Protein AF-A0A9Q3J6S7-F1 (afdb_monomer)

Structure (mmCIF, N/CA/C/O backbone):
data_AF-A0A9Q3J6S7-F1
#
_entry.id   AF-A0A9Q3J6S7-F1
#
loop_
_atom_site.group_PDB
_atom_site.id
_atom_site.type_symbol
_atom_site.label_atom_id
_atom_site.label_alt_id
_atom_site.label_comp_id
_atom_site.label_asym_id
_atom_site.label_entity_id
_atom_site.label_seq_id
_atom_site.pdbx_PDB_ins_code
_atom_site.Cartn_x
_atom_site.Cartn_y
_atom_site.Cartn_z
_atom_site.occupancy
_atom_site.B_iso_or_equiv
_atom_site.auth_seq_id
_atom_site.auth_comp_id
_atom_site.auth_asym_id
_atom_site.auth_atom_id
_atom_site.pdbx_PDB_model_num
ATOM 1 N N . MET A 1 1 ? -17.626 10.313 1.571 1.00 55.41 1 MET A N 1
ATOM 2 C CA . MET A 1 1 ? -16.993 9.184 2.316 1.00 55.41 1 MET A CA 1
ATOM 3 C C . MET A 1 1 ? -18.092 8.198 2.677 1.00 55.41 1 MET A C 1
ATOM 5 O O . MET A 1 1 ? -19.156 8.656 3.048 1.00 55.41 1 MET A O 1
ATOM 9 N N . LEU A 1 2 ? -17.850 6.878 2.694 1.00 60.56 2 LEU A N 1
ATOM 10 C CA . LEU A 1 2 ? -18.899 5.851 2.901 1.00 60.56 2 LEU A CA 1
ATOM 11 C C . LEU A 1 2 ? -19.859 6.073 4.095 1.00 60.56 2 LEU A C 1
ATOM 13 O O . LEU A 1 2 ? -20.983 5.592 4.057 1.00 60.56 2 LEU A O 1
ATOM 17 N N . GLN A 1 3 ? -19.445 6.758 5.163 1.00 66.56 3 GLN A N 1
ATOM 18 C CA . GLN A 1 3 ? -20.351 7.120 6.260 1.00 66.56 3 GLN A CA 1
ATOM 19 C C . GLN A 1 3 ? -21.296 8.273 5.889 1.00 66.56 3 GLN A C 1
ATOM 21 O O . GLN A 1 3 ? -22.491 8.179 6.147 1.00 66.56 3 GLN A O 1
ATOM 26 N N . GLU A 1 4 ? -20.764 9.331 5.277 1.00 69.31 4 GLU A N 1
ATOM 27 C CA . GLU A 1 4 ? -21.505 10.517 4.821 1.00 69.31 4 GLU A CA 1
ATOM 28 C C . GLU A 1 4 ? -22.417 10.180 3.637 1.00 69.31 4 GLU A C 1
ATOM 30 O O . GLU A 1 4 ? -23.559 10.621 3.588 1.00 69.31 4 GLU A O 1
ATOM 35 N N . ASP A 1 5 ? -21.936 9.331 2.724 1.00 76.56 5 ASP A N 1
ATOM 36 C CA . ASP A 1 5 ? -22.636 8.977 1.486 1.00 76.56 5 ASP A CA 1
ATOM 37 C C . ASP A 1 5 ? -23.861 8.074 1.752 1.00 76.56 5 ASP A C 1
ATOM 39 O O . ASP A 1 5 ? -24.784 8.020 0.944 1.00 76.56 5 ASP A O 1
ATOM 43 N N . PHE A 1 6 ? -23.881 7.367 2.891 1.00 74.06 6 PHE A N 1
ATOM 44 C CA . PHE A 1 6 ? -24.920 6.388 3.245 1.00 74.06 6 PHE A CA 1
ATOM 45 C C . PHE A 1 6 ? -25.582 6.635 4.610 1.00 74.06 6 PHE A C 1
ATOM 47 O O . PHE A 1 6 ? -26.385 5.811 5.047 1.00 74.06 6 PHE A O 1
ATOM 54 N N . ASN A 1 7 ? -25.243 7.737 5.289 1.00 78.00 7 ASN A N 1
ATOM 55 C CA . ASN A 1 7 ? -25.732 8.099 6.625 1.00 78.00 7 ASN A CA 1
ATOM 56 C C . ASN A 1 7 ? -25.735 6.916 7.617 1.00 78.00 7 ASN A C 1
ATOM 58 O O . ASN A 1 7 ? -26.728 6.643 8.294 1.00 78.00 7 ASN A O 1
ATOM 62 N N . ILE A 1 8 ? -24.643 6.144 7.642 1.00 82.19 8 ILE A N 1
ATOM 63 C CA . ILE A 1 8 ? -24.577 4.902 8.424 1.00 82.19 8 ILE A CA 1
ATOM 64 C C . ILE A 1 8 ? -24.362 5.249 9.905 1.00 82.19 8 ILE A C 1
ATOM 66 O O . ILE A 1 8 ? -23.347 5.876 10.219 1.00 82.19 8 ILE A O 1
ATOM 70 N N . PRO A 1 9 ? -25.240 4.793 10.824 1.00 85.38 9 PRO A N 1
ATOM 71 C CA . PRO A 1 9 ? -25.055 4.993 12.257 1.00 85.38 9 PRO A CA 1
ATOM 72 C C . PRO A 1 9 ? -23.765 4.359 12.777 1.00 85.38 9 PRO A C 1
ATOM 74 O O . PRO A 1 9 ? -23.381 3.251 12.375 1.00 85.38 9 PRO A O 1
ATOM 77 N N . ASP A 1 10 ? -23.140 5.018 13.748 1.00 84.75 10 ASP A N 1
ATOM 78 C CA . ASP A 1 10 ? -21.893 4.561 14.357 1.00 84.75 10 ASP A CA 1
ATOM 79 C C . ASP A 1 10 ? -22.008 3.167 14.976 1.00 84.75 10 ASP A C 1
ATOM 81 O O . ASP A 1 10 ? -21.056 2.387 14.902 1.00 84.75 10 ASP A O 1
ATOM 85 N N . GLU A 1 11 ? -23.171 2.780 15.518 1.00 83.88 11 GLU A N 1
ATOM 86 C CA . GLU A 1 11 ? -23.329 1.430 16.067 1.00 83.88 11 GLU A CA 1
ATOM 87 C C . GLU A 1 11 ? -23.185 0.345 14.996 1.00 83.88 11 GLU A C 1
ATOM 89 O O . GLU A 1 11 ? -22.642 -0.727 15.280 1.00 83.88 11 GLU A O 1
ATOM 94 N N . ILE A 1 12 ? -23.618 0.622 13.762 1.00 85.38 12 ILE A N 1
ATOM 95 C CA . ILE A 1 12 ? -23.485 -0.311 12.640 1.00 85.38 12 ILE A CA 1
ATOM 96 C C . ILE A 1 12 ? -22.020 -0.405 12.213 1.00 85.38 12 ILE A C 1
ATOM 98 O O . ILE A 1 12 ? -21.505 -1.510 12.016 1.00 85.38 12 ILE A O 1
ATOM 102 N N . ILE A 1 13 ? -21.329 0.732 12.102 1.00 83.69 13 ILE A N 1
ATOM 103 C CA . ILE A 1 13 ? -19.910 0.778 11.721 1.00 83.69 13 ILE A CA 1
ATOM 104 C C . ILE A 1 13 ? -19.068 0.030 12.758 1.00 83.69 13 ILE A C 1
ATOM 106 O O . ILE A 1 13 ? -18.312 -0.886 12.423 1.00 83.69 13 ILE A O 1
ATOM 110 N N . VAL A 1 14 ? -19.253 0.356 14.036 1.00 85.06 14 VAL A N 1
ATOM 111 C CA . VAL A 1 14 ? -18.513 -0.254 15.142 1.00 85.06 14 VAL A CA 1
ATOM 112 C C . VAL A 1 14 ? -18.895 -1.725 15.330 1.00 85.06 14 VAL A C 1
ATOM 114 O O . VAL A 1 14 ? -18.041 -2.534 15.700 1.00 85.06 14 VAL A O 1
ATOM 117 N N . GLY A 1 15 ? -20.141 -2.106 15.034 1.00 84.25 15 GLY A N 1
ATOM 118 C CA . GLY A 1 15 ? -20.575 -3.501 14.971 1.00 84.25 15 GLY A CA 1
ATOM 119 C C . GLY A 1 15 ? -19.849 -4.290 13.878 1.00 84.25 15 GLY A C 1
ATOM 120 O O . GLY A 1 15 ? -19.401 -5.409 14.123 1.00 84.25 15 GLY A O 1
ATOM 121 N N . LYS A 1 16 ? -19.631 -3.693 12.698 1.00 87.88 16 LYS A N 1
ATOM 122 C CA . LYS A 1 16 ? -18.860 -4.320 11.609 1.00 87.88 16 LYS A CA 1
ATOM 123 C C . LYS A 1 16 ? -17.377 -4.495 11.938 1.00 87.88 16 LYS A C 1
ATOM 125 O O . LYS A 1 16 ? -16.767 -5.440 11.446 1.00 87.88 16 LYS A O 1
ATOM 130 N N . LEU A 1 17 ? -16.784 -3.676 12.810 1.00 86.19 17 LEU A N 1
ATOM 131 C CA . LEU A 1 17 ? -15.388 -3.879 13.234 1.00 86.19 17 LEU A CA 1
ATOM 132 C C . LEU A 1 17 ? -15.151 -5.276 13.827 1.00 86.19 17 LEU A C 1
ATOM 134 O O . LEU A 1 17 ? -14.085 -5.858 13.630 1.00 86.19 17 LEU A O 1
ATOM 138 N N . HIS A 1 18 ? -16.156 -5.854 14.490 1.00 84.62 18 HIS A N 1
ATOM 139 C CA . HIS A 1 18 ? -16.080 -7.214 15.017 1.00 84.62 18 HIS A CA 1
ATOM 140 C C . HIS A 1 18 ? -15.854 -8.278 13.923 1.00 84.62 18 HIS A C 1
ATOM 142 O O . HIS A 1 18 ? -15.138 -9.259 14.163 1.00 84.62 18 HIS A O 1
ATOM 148 N N . SER A 1 19 ? -16.481 -8.122 12.752 1.00 87.00 19 SER A N 1
ATOM 149 C CA . SER A 1 19 ? -16.331 -9.057 11.630 1.00 87.00 19 SER A CA 1
ATOM 150 C C . SER A 1 19 ? -15.104 -8.746 10.774 1.00 87.00 19 SER A C 1
ATOM 152 O O . SER A 1 19 ? -14.486 -9.671 10.254 1.00 87.00 19 SER A O 1
ATOM 154 N N . LEU A 1 20 ? -14.717 -7.472 10.675 1.00 90.00 20 LEU A N 1
ATOM 155 C CA . LEU A 1 20 ? -13.550 -7.029 9.909 1.00 90.00 20 LEU A CA 1
ATOM 156 C C . LEU A 1 20 ? -12.225 -7.370 10.596 1.00 90.00 20 LEU A C 1
ATOM 158 O O . LEU A 1 20 ? -11.261 -7.766 9.9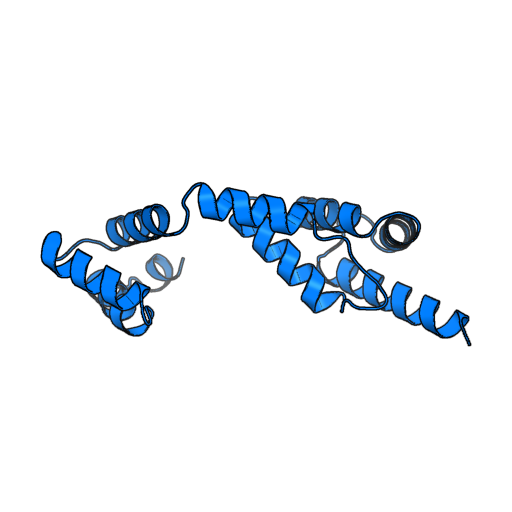38 1.00 90.00 20 LEU A O 1
ATOM 162 N N . PHE A 1 21 ? -12.147 -7.232 11.920 1.00 90.62 21 PHE A N 1
ATOM 163 C CA . PHE A 1 21 ? -10.929 -7.569 12.637 1.00 90.62 21 PHE A CA 1
ATOM 164 C C . PHE A 1 21 ? -10.776 -9.074 12.809 1.00 90.62 21 PHE A C 1
ATOM 166 O O . PHE A 1 21 ? -11.677 -9.784 13.254 1.00 90.62 21 PHE A O 1
ATOM 173 N N . THR A 1 22 ? -9.568 -9.559 12.535 1.00 90.25 22 THR A N 1
ATOM 174 C CA . THR A 1 22 ? -9.212 -10.970 12.673 1.00 90.25 22 THR A CA 1
ATOM 175 C C . THR A 1 22 ? -8.058 -11.149 13.660 1.00 90.25 22 THR A C 1
ATOM 177 O O . THR A 1 22 ? -7.293 -10.222 13.945 1.00 90.25 22 THR A O 1
ATOM 180 N N . ARG A 1 23 ? -7.946 -12.356 14.231 1.00 92.56 23 ARG A N 1
ATOM 181 C CA . ARG A 1 23 ? -6.834 -12.779 15.103 1.00 92.56 23 ARG A CA 1
ATOM 182 C C . ARG A 1 23 ? -6.527 -11.754 16.212 1.00 92.56 23 ARG A C 1
ATOM 184 O O . ARG A 1 23 ? -7.370 -11.486 17.067 1.00 92.56 23 ARG A O 1
ATOM 191 N N . THR A 1 24 ? -5.319 -11.192 16.212 1.00 91.12 24 THR A N 1
ATOM 192 C CA . THR A 1 24 ? -4.822 -10.256 17.226 1.00 91.12 24 THR A CA 1
ATOM 193 C C . THR A 1 24 ? -5.607 -8.946 17.238 1.00 91.12 24 THR A C 1
ATOM 195 O O . THR A 1 24 ? -5.871 -8.416 18.315 1.00 91.12 24 THR A O 1
ATOM 198 N N . ALA A 1 25 ? -6.049 -8.461 16.072 1.00 91.19 25 ALA A N 1
ATOM 199 C CA . ALA A 1 25 ? -6.871 -7.257 15.991 1.00 91.19 25 ALA A CA 1
ATOM 200 C C . ALA A 1 25 ? -8.248 -7.473 16.626 1.00 91.19 25 ALA A C 1
ATOM 202 O O . ALA A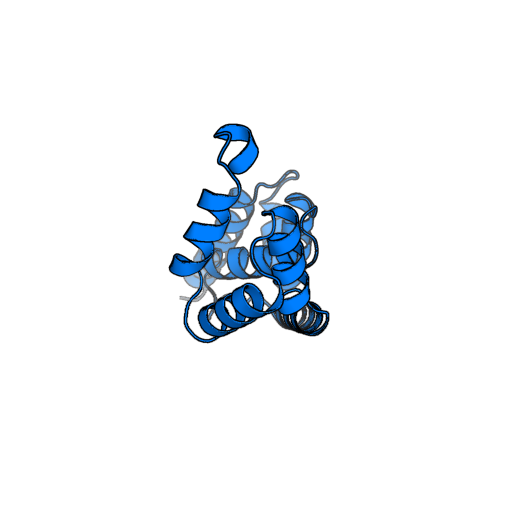 1 25 ? -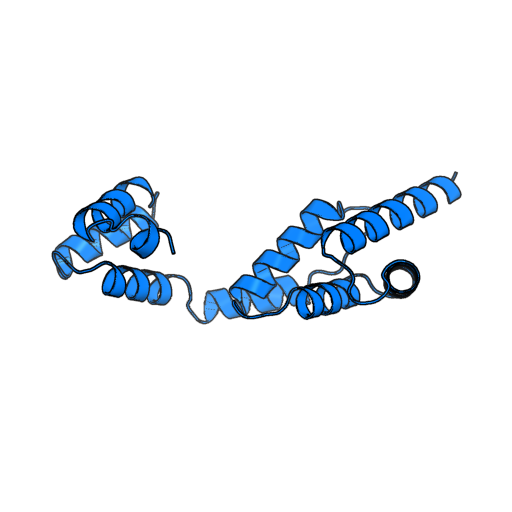8.722 -6.627 17.381 1.00 91.19 25 ALA A O 1
ATOM 203 N N . LYS A 1 26 ? -8.841 -8.658 16.423 1.00 93.00 26 LYS A N 1
ATOM 204 C CA . LYS A 1 26 ? -10.128 -9.012 17.035 1.00 93.00 26 LYS A CA 1
ATOM 205 C C . LYS A 1 26 ? -10.036 -9.064 18.561 1.00 93.00 26 LYS A C 1
ATOM 207 O O . LYS A 1 26 ? -10.887 -8.513 19.253 1.00 93.00 26 LYS A O 1
ATOM 212 N N . LYS A 1 27 ? -8.974 -9.685 19.092 1.00 93.06 27 LYS A N 1
ATOM 213 C CA . LYS A 1 27 ? -8.709 -9.736 20.542 1.00 93.06 27 LYS A CA 1
ATOM 214 C C . LYS A 1 27 ? -8.525 -8.337 21.139 1.00 93.06 27 LYS A C 1
ATOM 216 O O . LYS A 1 27 ? -9.080 -8.053 22.197 1.00 93.06 27 LYS A O 1
ATOM 221 N N . TRP A 1 28 ? -7.776 -7.466 20.460 1.00 94.00 28 TRP A N 1
ATOM 222 C CA . TRP A 1 28 ? -7.600 -6.074 20.882 1.00 94.00 28 TRP A CA 1
ATOM 223 C C . TRP A 1 28 ? -8.930 -5.313 20.909 1.00 94.00 28 TRP A C 1
ATOM 225 O O . TRP A 1 28 ? -9.237 -4.691 21.923 1.00 94.00 28 TRP A O 1
ATOM 235 N N . TYR A 1 29 ? -9.745 -5.434 19.857 1.00 91.94 29 TYR A N 1
ATOM 236 C CA . TYR A 1 29 ? -11.050 -4.774 19.769 1.00 91.94 29 TYR A CA 1
ATOM 237 C C . TYR A 1 29 ? -11.960 -5.162 20.934 1.00 91.94 29 TYR A C 1
ATOM 239 O O . TYR A 1 29 ? -12.537 -4.294 21.584 1.00 91.94 29 TYR A O 1
ATOM 247 N N . TYR A 1 30 ? -12.035 -6.453 21.263 1.00 92.12 30 TYR A N 1
ATOM 248 C CA . TYR A 1 30 ? -12.832 -6.911 22.398 1.00 92.12 30 TYR A CA 1
ATOM 249 C C . TYR A 1 30 ? -12.353 -6.357 23.732 1.00 92.12 30 TYR A C 1
ATOM 251 O O . TYR A 1 30 ? -13.168 -5.887 24.521 1.00 92.12 30 TYR A O 1
ATOM 259 N N . LYS A 1 31 ? -11.037 -6.367 23.973 1.00 93.88 31 LYS A N 1
ATOM 260 C CA . LYS A 1 31 ? -10.474 -5.763 25.182 1.00 93.88 31 LYS A CA 1
ATOM 261 C C . LYS A 1 31 ? -10.844 -4.280 25.260 1.00 93.88 31 LYS A C 1
ATOM 263 O O . LYS A 1 31 ? -11.293 -3.825 26.303 1.00 93.88 31 LYS A O 1
ATOM 268 N N . MET A 1 32 ? -10.722 -3.549 24.156 1.00 93.00 32 MET A N 1
ATOM 269 C CA . MET A 1 32 ? -11.063 -2.127 24.110 1.00 93.00 32 MET A CA 1
ATOM 270 C C . MET A 1 32 ? -12.549 -1.859 24.356 1.00 93.00 32 MET A C 1
ATOM 272 O O . MET A 1 32 ? -12.879 -0.968 25.132 1.00 93.00 32 MET A O 1
ATOM 276 N N . ARG A 1 33 ? -13.442 -2.682 23.793 1.00 90.62 33 ARG A N 1
ATOM 277 C CA . ARG A 1 33 ? -14.889 -2.612 24.055 1.00 90.62 33 ARG A CA 1
ATOM 278 C C . ARG A 1 33 ? -15.241 -2.865 25.519 1.00 90.62 33 ARG A C 1
ATOM 280 O O . ARG A 1 33 ? -16.145 -2.217 26.028 1.00 90.62 33 ARG A O 1
ATOM 287 N N . ILE A 1 34 ? -14.551 -3.794 26.183 1.00 91.56 34 ILE A N 1
ATOM 288 C CA . ILE A 1 34 ? -14.773 -4.084 27.608 1.00 91.56 34 ILE A CA 1
ATOM 289 C C . ILE A 1 34 ? -14.315 -2.906 28.479 1.00 91.56 34 ILE A C 1
ATOM 291 O O . ILE A 1 34 ? -15.030 -2.525 29.397 1.00 91.56 34 ILE A O 1
ATOM 295 N N . TYR A 1 35 ? -13.151 -2.320 28.184 1.00 92.12 35 TYR A N 1
ATOM 296 C CA . TYR A 1 35 ? -12.570 -1.249 29.002 1.00 92.12 35 TYR A CA 1
ATOM 297 C C . TYR A 1 35 ? -13.223 0.124 28.798 1.00 92.12 35 TYR A C 1
ATOM 299 O O . TYR A 1 35 ? -13.385 0.856 29.768 1.00 92.12 35 TYR A O 1
ATOM 307 N N . HIS A 1 36 ? -13.585 0.481 27.562 1.00 89.69 36 HIS A N 1
ATOM 308 C CA . HIS A 1 36 ? -14.095 1.820 27.231 1.00 89.69 36 HIS A CA 1
ATOM 309 C C . HIS A 1 36 ? -15.584 1.841 26.870 1.00 89.69 36 HIS A C 1
ATOM 311 O O . HIS A 1 36 ? -16.137 2.908 26.629 1.00 89.69 36 HIS A O 1
ATOM 317 N N . GLY A 1 37 ? -16.253 0.685 26.828 1.00 86.94 37 GLY A N 1
ATOM 318 C CA . GLY A 1 37 ? -17.678 0.597 26.524 1.00 86.94 37 GLY A CA 1
ATOM 319 C C . GLY A 1 37 ? -18.026 0.933 25.068 1.00 86.94 37 GLY A C 1
ATOM 320 O O . GLY A 1 37 ? -17.293 0.608 24.125 1.00 86.94 37 GLY A O 1
ATOM 321 N N . LYS A 1 38 ? -19.206 1.535 24.874 1.00 86.56 38 LYS A N 1
ATOM 322 C CA . LYS A 1 38 ? -19.665 2.026 23.567 1.00 86.56 38 LYS A CA 1
ATOM 323 C C . LYS A 1 38 ? -19.052 3.406 23.313 1.00 86.56 38 LYS A C 1
ATOM 325 O O . LYS A 1 38 ? -19.180 4.280 24.155 1.00 86.56 38 LYS A O 1
ATOM 330 N N . ASN A 1 39 ? -18.438 3.575 22.148 1.00 89.94 39 ASN A N 1
ATOM 331 C CA . ASN A 1 39 ? -17.880 4.840 21.670 1.00 89.94 39 ASN A CA 1
ATOM 332 C C . ASN A 1 39 ? -18.228 5.011 20.191 1.00 89.94 39 ASN A C 1
ATOM 334 O O . ASN A 1 39 ? -18.503 4.013 19.511 1.00 89.94 39 ASN A O 1
ATOM 338 N N . ASP A 1 40 ? -18.196 6.258 19.735 1.00 89.62 40 ASP A N 1
ATOM 339 C CA . ASP A 1 40 ? -18.447 6.661 18.355 1.00 89.62 40 ASP A CA 1
ATOM 340 C C . ASP A 1 40 ? -17.352 6.172 17.387 1.00 89.62 40 ASP A C 1
ATOM 342 O O . ASP A 1 40 ? -16.279 5.690 17.779 1.00 89.62 40 ASP A O 1
ATOM 346 N N . TRP A 1 41 ? -17.638 6.251 16.089 1.00 88.25 41 TRP A N 1
ATOM 347 C CA . TRP A 1 41 ? -16.708 5.807 15.053 1.00 88.25 41 TRP A CA 1
ATOM 348 C C . TRP A 1 41 ? -15.430 6.652 15.021 1.00 88.25 41 TRP A C 1
ATOM 350 O O . TRP A 1 41 ? -14.350 6.117 14.756 1.00 88.25 41 TRP A O 1
ATOM 360 N N . SER A 1 42 ? -15.524 7.946 15.330 1.00 89.00 42 SER A N 1
ATOM 361 C CA . SER A 1 42 ? -14.373 8.853 15.317 1.00 89.00 42 SER A CA 1
ATOM 362 C C . SER A 1 42 ? -13.312 8.434 16.343 1.00 89.00 42 SER A C 1
ATOM 364 O O . SER A 1 42 ? -12.122 8.357 16.019 1.00 89.00 42 SER A O 1
ATOM 366 N N . TRP A 1 43 ? -13.754 8.031 17.534 1.00 92.25 43 TRP A N 1
ATOM 367 C CA . TRP A 1 43 ? -12.919 7.488 18.592 1.00 92.25 43 TRP A CA 1
ATOM 368 C C . TRP A 1 43 ? -12.280 6.166 18.167 1.00 92.25 43 TRP A C 1
ATOM 370 O O . TRP A 1 43 ? -11.061 6.009 18.249 1.00 92.25 43 TRP A O 1
ATOM 380 N N . TRP A 1 44 ? -13.070 5.232 17.620 1.00 91.50 44 TRP A N 1
ATOM 381 C CA . TRP A 1 44 ? -12.539 3.953 17.132 1.00 91.50 44 TRP A CA 1
ATOM 382 C C . TRP A 1 44 ? -11.491 4.138 16.042 1.00 91.50 44 TRP A C 1
ATOM 384 O O . TRP A 1 44 ? -10.463 3.462 16.056 1.00 91.50 44 TRP A O 1
ATOM 394 N N . LYS A 1 45 ? -11.721 5.067 15.114 1.00 88.75 45 LYS A N 1
ATOM 395 C CA . LYS A 1 45 ? -10.758 5.413 14.070 1.00 88.75 45 LYS A CA 1
ATOM 396 C C . LYS A 1 45 ? -9.447 5.918 14.682 1.00 88.75 45 LYS A C 1
ATOM 398 O O . LYS A 1 45 ? -8.384 5.447 14.280 1.00 88.75 45 LYS A O 1
ATOM 403 N N . SER A 1 46 ? -9.518 6.804 15.678 1.00 89.62 46 SER A N 1
ATOM 404 C CA . SER A 1 46 ? -8.342 7.313 16.398 1.00 89.62 46 SER A CA 1
ATOM 405 C C . SER A 1 46 ? -7.560 6.203 17.111 1.00 89.62 46 SER A C 1
ATOM 407 O O . SER A 1 46 ? -6.339 6.115 16.975 1.00 89.62 46 SER A O 1
ATOM 409 N N . GLU A 1 47 ? -8.247 5.291 17.800 1.00 91.69 47 GLU A N 1
ATOM 410 C CA . GLU A 1 47 ? -7.607 4.177 18.510 1.00 91.69 47 GLU A CA 1
ATOM 411 C C . GLU A 1 47 ? -6.952 3.172 17.558 1.00 91.69 47 GLU A C 1
ATOM 413 O O . GLU A 1 47 ? -5.849 2.682 17.811 1.00 91.69 47 GLU A O 1
ATOM 418 N N . VAL A 1 48 ? -7.596 2.885 16.424 1.00 89.31 48 VAL A N 1
ATOM 419 C CA . VAL A 1 48 ? -7.029 2.031 15.371 1.00 89.31 48 VAL A CA 1
ATOM 420 C C . VAL A 1 48 ? -5.749 2.664 14.816 1.00 89.31 48 VAL A C 1
ATOM 422 O O . VAL A 1 48 ? -4.714 1.998 14.712 1.00 89.31 48 VAL A O 1
ATOM 425 N N . ILE A 1 49 ? -5.785 3.960 14.507 1.00 85.56 49 ILE A N 1
ATOM 426 C CA . ILE A 1 49 ? -4.611 4.701 14.033 1.00 85.56 49 ILE A CA 1
ATOM 427 C C . ILE A 1 49 ? -3.512 4.673 15.102 1.00 85.56 49 ILE A C 1
ATOM 429 O O . ILE A 1 49 ? -2.393 4.263 14.815 1.00 85.56 49 ILE A O 1
ATOM 433 N N . THR A 1 50 ? -3.826 4.989 16.354 1.00 86.44 50 THR A N 1
ATOM 434 C CA . THR A 1 50 ? -2.854 4.981 17.457 1.00 86.44 50 THR A CA 1
ATOM 435 C C . THR A 1 50 ? -2.211 3.606 17.649 1.00 86.44 50 THR A C 1
ATOM 437 O O . THR A 1 50 ? -0.995 3.487 17.824 1.00 86.44 50 THR A O 1
ATOM 440 N N . LYS A 1 51 ? -3.005 2.532 17.580 1.00 86.75 51 LYS A N 1
ATOM 441 C CA . LYS A 1 51 ? -2.510 1.173 17.802 1.00 86.75 51 LYS A CA 1
ATOM 442 C C . LYS A 1 51 ? -1.600 0.688 16.675 1.00 86.75 51 LYS A C 1
ATOM 444 O O . LYS A 1 51 ? -0.566 0.071 16.958 1.00 86.75 51 LYS A O 1
ATOM 449 N N . TRP A 1 52 ? -1.989 0.921 15.422 1.00 82.56 52 TRP A N 1
ATOM 450 C CA . TRP A 1 52 ? -1.348 0.296 14.260 1.00 82.56 52 TRP A CA 1
ATOM 451 C C . TRP A 1 52 ? -0.570 1.255 13.366 1.00 82.56 52 TRP A C 1
ATOM 453 O O . TRP A 1 52 ? 0.453 0.842 12.828 1.00 82.56 52 TRP A O 1
ATOM 463 N N . ALA A 1 53 ? -0.965 2.520 13.260 1.00 76.50 53 ALA A N 1
ATOM 464 C CA . ALA A 1 53 ? -0.248 3.561 12.521 1.00 76.50 53 ALA A CA 1
ATOM 465 C C . ALA A 1 53 ? 0.764 4.308 13.412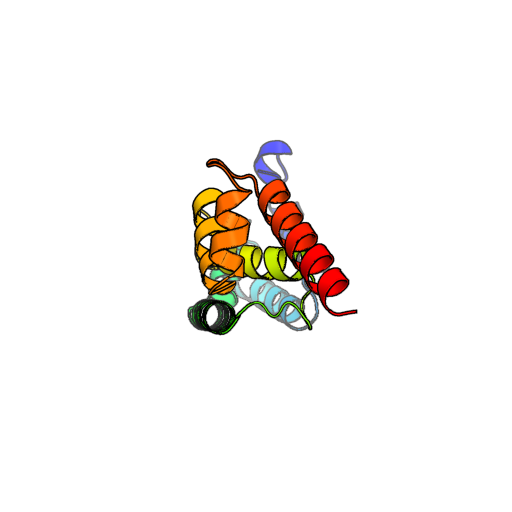 1.00 76.50 53 ALA A C 1
ATOM 467 O O . ALA A 1 53 ? 0.875 5.530 13.389 1.00 76.50 53 ALA A O 1
ATOM 468 N N . ASN A 1 54 ? 1.520 3.556 14.214 1.00 80.06 54 ASN A N 1
ATOM 469 C CA . ASN A 1 54 ? 2.562 4.109 15.078 1.00 80.06 54 ASN A CA 1
ATOM 470 C C . ASN A 1 54 ? 3.886 4.344 14.317 1.00 80.06 54 ASN A C 1
ATOM 472 O O . ASN A 1 54 ? 4.095 3.839 13.211 1.00 80.06 54 ASN A O 1
ATOM 476 N N . ASN A 1 55 ? 4.825 5.057 14.949 1.00 80.81 55 ASN A N 1
ATOM 477 C CA . ASN A 1 55 ? 6.144 5.374 14.378 1.00 80.81 55 ASN A CA 1
ATOM 478 C C . ASN A 1 55 ? 6.927 4.140 13.894 1.00 80.81 55 ASN A C 1
ATOM 480 O O . ASN A 1 55 ? 7.708 4.246 12.953 1.00 80.81 55 ASN A O 1
ATOM 484 N N . SER A 1 56 ? 6.702 2.956 14.480 1.00 85.00 56 SER A N 1
ATOM 485 C CA . SER A 1 56 ? 7.338 1.720 14.008 1.00 85.00 56 SER A CA 1
ATOM 486 C C . SER A 1 56 ? 6.804 1.288 12.643 1.00 85.00 56 SER A C 1
ATOM 488 O O . SER A 1 56 ? 7.590 0.856 11.802 1.00 85.00 56 SER A O 1
ATOM 490 N N . LEU A 1 57 ? 5.495 1.415 12.388 1.00 84.81 57 LEU A N 1
ATOM 491 C CA . LEU A 1 57 ? 4.934 1.148 11.060 1.00 84.81 57 LEU A CA 1
ATOM 492 C C . LEU A 1 57 ? 5.492 2.136 10.037 1.00 84.81 57 LEU A C 1
ATOM 494 O O . LEU A 1 57 ? 5.930 1.711 8.970 1.00 84.81 57 LEU A O 1
ATOM 498 N N . ARG A 1 58 ? 5.523 3.426 10.384 1.00 87.31 58 ARG A N 1
ATOM 499 C CA . ARG A 1 58 ? 6.084 4.471 9.523 1.00 87.31 58 ARG A CA 1
ATOM 500 C C . ARG A 1 58 ? 7.534 4.159 9.147 1.00 87.31 58 ARG A C 1
ATOM 502 O O . ARG A 1 58 ? 7.841 4.046 7.966 1.00 87.31 58 ARG A O 1
ATOM 509 N N . PHE A 1 59 ? 8.379 3.886 10.139 1.00 89.31 59 PHE A N 1
ATOM 510 C CA . PHE A 1 59 ? 9.778 3.513 9.924 1.00 89.31 59 PHE A CA 1
ATOM 511 C C . PHE A 1 59 ? 9.926 2.243 9.071 1.00 89.31 59 PHE A C 1
ATOM 513 O O . PHE A 1 59 ? 10.764 2.178 8.173 1.00 89.31 59 PHE A O 1
ATOM 520 N N . LYS A 1 60 ? 9.085 1.224 9.300 1.00 91.31 60 LYS A N 1
ATOM 521 C CA . LYS A 1 60 ? 9.068 0.006 8.472 1.00 91.31 60 LYS A CA 1
ATOM 522 C C . LYS A 1 60 ? 8.714 0.308 7.018 1.00 91.31 60 LYS A C 1
ATOM 524 O O . LYS A 1 60 ? 9.358 -0.245 6.131 1.00 91.31 60 LYS A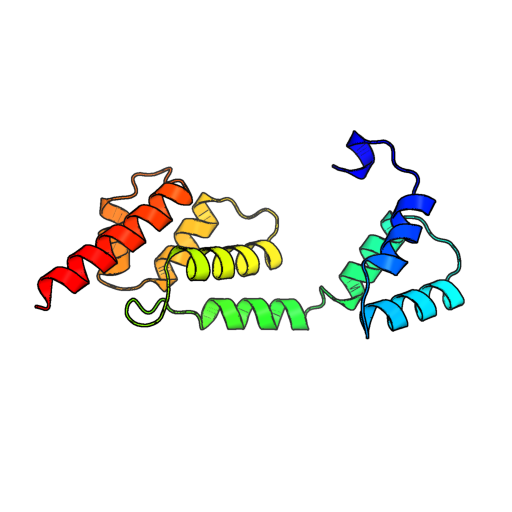 O 1
ATOM 529 N N . MET A 1 61 ? 7.710 1.148 6.769 1.00 93.56 61 MET A N 1
ATOM 530 C CA . MET A 1 61 ? 7.285 1.509 5.414 1.00 93.56 61 MET A CA 1
ATOM 531 C C . MET A 1 61 ? 8.324 2.379 4.703 1.00 93.56 61 MET A C 1
ATOM 533 O O . MET A 1 61 ? 8.613 2.112 3.538 1.00 93.56 61 MET A O 1
ATOM 537 N N . GLU A 1 62 ? 8.936 3.339 5.406 1.00 93.50 62 GLU A N 1
ATOM 538 C CA . GLU A 1 62 ? 10.053 4.152 4.900 1.00 93.50 62 GLU A CA 1
ATOM 539 C C . GLU A 1 62 ? 11.218 3.253 4.477 1.00 93.50 62 GLU A C 1
ATOM 541 O O . GLU A 1 62 ? 11.588 3.245 3.307 1.00 93.50 62 GLU A O 1
ATOM 546 N N . ASN A 1 63 ? 11.718 2.393 5.368 1.00 95.12 63 ASN A N 1
ATOM 547 C CA . ASN A 1 63 ? 12.827 1.489 5.044 1.00 95.12 63 ASN A CA 1
ATOM 548 C C . ASN A 1 63 ? 12.488 0.513 3.913 1.00 95.12 63 ASN A C 1
ATOM 550 O O . ASN A 1 63 ? 13.324 0.221 3.055 1.00 95.12 63 ASN A O 1
ATOM 554 N N . ALA A 1 64 ? 11.261 -0.013 3.905 1.00 95.50 64 ALA A N 1
ATOM 555 C CA . ALA A 1 64 ? 10.815 -0.940 2.877 1.00 95.50 64 ALA A CA 1
ATOM 556 C C . ALA A 1 64 ? 10.711 -0.274 1.500 1.00 95.50 64 ALA A C 1
ATOM 558 O O . ALA A 1 64 ? 10.958 -0.944 0.498 1.00 95.50 64 ALA A O 1
ATOM 559 N N . PHE A 1 65 ? 10.326 1.004 1.438 1.00 96.00 65 PHE A N 1
ATOM 560 C CA . PHE A 1 65 ? 10.343 1.786 0.205 1.00 96.00 65 PHE A CA 1
ATOM 561 C C . PHE A 1 65 ? 11.774 2.169 -0.190 1.00 96.00 65 PHE A C 1
ATOM 563 O O . PHE A 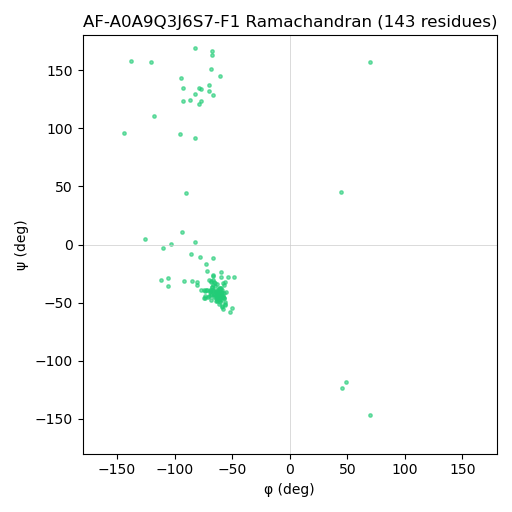1 65 ? 12.151 2.011 -1.349 1.00 96.00 65 PHE A O 1
ATOM 570 N N . GLU A 1 66 ? 12.600 2.611 0.760 1.00 93.62 66 GLU A N 1
ATOM 571 C CA . GLU A 1 66 ? 13.953 3.071 0.458 1.00 93.62 66 GLU A CA 1
ATOM 572 C C . GLU A 1 66 ? 14.845 1.964 -0.112 1.00 93.62 66 GLU A C 1
ATOM 574 O O . GLU A 1 66 ? 15.554 2.192 -1.093 1.00 93.62 66 GLU A O 1
ATOM 579 N N . SER A 1 67 ? 14.733 0.754 0.437 1.00 94.06 67 SER A N 1
ATOM 580 C CA . SER A 1 67 ? 15.457 -0.436 -0.028 1.00 94.06 67 SER A CA 1
ATOM 581 C C . SER A 1 67 ? 14.869 -1.092 -1.285 1.00 94.06 67 SER A C 1
ATOM 583 O O . SER A 1 67 ? 15.505 -1.971 -1.868 1.00 94.06 67 SER A O 1
ATOM 585 N N . ALA A 1 68 ? 13.667 -0.701 -1.721 1.00 94.44 68 ALA A N 1
ATOM 586 C CA . ALA A 1 68 ? 13.016 -1.303 -2.879 1.00 94.44 68 ALA A CA 1
ATOM 587 C C . ALA A 1 68 ? 13.537 -0.694 -4.182 1.00 94.44 68 ALA A C 1
ATOM 589 O O . ALA A 1 68 ? 13.001 0.293 -4.676 1.00 94.44 68 ALA A O 1
ATOM 590 N N . ILE A 1 69 ? 14.565 -1.319 -4.750 1.00 93.50 69 ILE A N 1
ATOM 591 C CA . ILE A 1 69 ? 15.034 -1.050 -6.111 1.00 93.50 69 ILE A CA 1
ATOM 592 C C . ILE A 1 69 ? 14.341 -2.020 -7.067 1.00 93.50 69 ILE A C 1
ATOM 594 O O . ILE A 1 69 ? 14.238 -3.211 -6.769 1.00 93.50 69 ILE A O 1
ATOM 598 N N . PHE A 1 70 ? 13.845 -1.514 -8.193 1.00 92.56 70 PHE A N 1
ATOM 599 C CA . PHE A 1 70 ? 13.182 -2.340 -9.196 1.00 92.56 70 PHE A CA 1
ATOM 600 C C . PHE A 1 70 ? 14.186 -3.254 -9.906 1.00 92.56 70 PHE A C 1
ATOM 602 O O . PHE A 1 70 ? 15.230 -2.798 -10.374 1.00 92.56 70 PHE A O 1
ATOM 609 N N . ASN A 1 71 ? 13.854 -4.537 -10.034 1.00 89.44 71 ASN A N 1
ATOM 610 C CA . ASN A 1 71 ? 14.651 -5.517 -10.757 1.00 89.44 71 ASN A CA 1
ATOM 611 C C . ASN A 1 71 ? 13.856 -6.084 -11.942 1.00 89.44 71 ASN A C 1
ATOM 613 O O . ASN A 1 71 ? 12.932 -6.872 -11.761 1.00 89.44 71 ASN A O 1
ATOM 617 N N . SER A 1 72 ? 14.264 -5.754 -13.168 1.00 86.81 72 SER A N 1
ATOM 618 C CA . SER A 1 72 ? 13.563 -6.161 -14.394 1.00 86.81 72 SER A CA 1
ATOM 619 C C . SER A 1 72 ? 13.581 -7.665 -14.689 1.00 86.81 72 SER A C 1
ATOM 621 O O . SER A 1 72 ? 12.842 -8.108 -15.566 1.00 86.81 72 SER A O 1
ATOM 623 N N . GLU A 1 73 ? 14.394 -8.467 -14.000 1.00 85.31 73 GLU A N 1
ATOM 624 C CA . GLU A 1 73 ? 14.427 -9.930 -14.141 1.00 85.31 73 GLU A CA 1
ATOM 625 C C . GLU A 1 73 ? 13.487 -10.621 -13.147 1.00 85.31 73 GLU A C 1
ATOM 627 O O . GLU A 1 73 ? 12.924 -11.669 -13.461 1.00 85.31 73 GLU A O 1
ATOM 632 N N . LYS A 1 74 ? 13.286 -10.023 -11.966 1.00 88.31 74 LYS A N 1
ATOM 633 C CA . LYS A 1 74 ? 12.539 -10.628 -10.851 1.00 88.31 74 LYS A CA 1
ATOM 634 C C . LYS A 1 74 ? 11.154 -10.023 -10.644 1.00 88.31 74 LYS A C 1
ATOM 636 O O . LYS A 1 74 ? 10.223 -10.737 -10.276 1.00 88.31 74 LYS A O 1
ATOM 641 N N . ASP A 1 75 ? 11.016 -8.722 -10.862 1.00 91.88 75 ASP A N 1
ATOM 642 C CA . ASP A 1 75 ? 9.814 -7.970 -10.532 1.00 91.88 75 ASP A CA 1
ATOM 643 C C . ASP A 1 75 ? 8.863 -7.856 -11.727 1.00 91.88 75 ASP A C 1
ATOM 645 O O . ASP A 1 75 ? 9.267 -7.677 -12.878 1.00 91.88 75 ASP A O 1
ATOM 649 N N . LYS A 1 76 ? 7.561 -7.914 -11.434 1.00 91.50 76 LYS A N 1
ATOM 650 C CA . LYS A 1 76 ? 6.497 -7.570 -12.384 1.00 91.50 76 LYS A CA 1
ATOM 651 C C . LYS A 1 76 ? 6.133 -6.092 -12.202 1.00 91.50 76 LYS A C 1
ATOM 653 O O . LYS A 1 76 ? 5.757 -5.745 -11.078 1.00 91.50 76 LYS A O 1
ATOM 658 N N . PRO A 1 77 ? 6.201 -5.244 -13.248 1.00 91.75 77 PRO A N 1
ATOM 659 C CA . PRO A 1 77 ? 5.982 -3.800 -13.133 1.00 91.75 77 PRO A CA 1
ATOM 660 C C . PRO A 1 77 ? 4.701 -3.421 -12.399 1.00 91.75 77 PRO A C 1
ATOM 662 O O . PRO A 1 77 ? 4.782 -2.747 -11.377 1.00 91.75 77 PRO A O 1
ATOM 665 N N . LEU A 1 78 ? 3.551 -3.938 -12.841 1.00 93.06 78 LEU A N 1
ATOM 666 C CA . LEU A 1 78 ? 2.245 -3.682 -12.231 1.00 93.06 78 LEU A CA 1
ATOM 667 C C . LEU A 1 78 ? 2.245 -3.946 -10.715 1.00 93.06 78 LEU A C 1
ATOM 669 O O . LEU A 1 78 ? 1.967 -3.061 -9.906 1.00 93.06 78 LEU A O 1
ATOM 673 N N . THR A 1 79 ? 2.591 -5.172 -10.315 1.00 94.62 79 THR A N 1
ATOM 674 C CA . THR A 1 79 ? 2.560 -5.599 -8.908 1.00 94.62 79 THR A CA 1
ATOM 675 C C . THR A 1 79 ? 3.562 -4.824 -8.060 1.00 94.62 79 THR A C 1
ATOM 677 O O . THR A 1 79 ? 3.258 -4.428 -6.933 1.00 94.62 79 THR A O 1
ATOM 680 N N . TRP A 1 80 ? 4.767 -4.613 -8.586 1.00 95.50 80 TRP A N 1
ATOM 681 C CA . TRP A 1 80 ? 5.811 -3.905 -7.864 1.00 95.50 80 TRP A CA 1
ATOM 682 C C . TRP A 1 80 ? 5.461 -2.425 -7.691 1.00 95.50 80 TRP A C 1
ATOM 684 O O . TRP A 1 80 ? 5.608 -1.900 -6.586 1.00 95.50 80 TRP A O 1
ATOM 694 N N . PHE A 1 81 ? 4.928 -1.784 -8.735 1.00 95.12 81 PHE A N 1
ATOM 695 C CA . PHE A 1 81 ? 4.494 -0.393 -8.711 1.00 95.12 81 PHE A CA 1
ATOM 696 C C . PHE A 1 81 ? 3.415 -0.170 -7.651 1.00 95.12 81 PHE A C 1
ATOM 698 O O . PHE A 1 81 ? 3.583 0.680 -6.776 1.00 95.12 81 PHE A O 1
ATOM 705 N N . PHE A 1 82 ? 2.336 -0.964 -7.671 1.00 95.44 82 PHE A N 1
ATOM 706 C CA . PHE A 1 82 ? 1.246 -0.812 -6.703 1.00 95.44 82 PHE A CA 1
ATOM 707 C C . PHE A 1 82 ? 1.718 -1.018 -5.264 1.00 95.44 82 PHE A C 1
ATOM 709 O O . PHE A 1 82 ? 1.348 -0.253 -4.378 1.00 95.44 82 PHE A O 1
ATOM 716 N N . LYS A 1 83 ? 2.643 -1.956 -5.037 1.00 96.31 83 LYS A N 1
ATOM 717 C CA . LYS A 1 83 ? 3.257 -2.145 -3.720 1.00 96.31 83 LYS A CA 1
ATOM 718 C C . LYS A 1 83 ? 4.028 -0.908 -3.243 1.00 96.31 83 LYS A C 1
ATOM 720 O O . LYS A 1 83 ? 4.019 -0.612 -2.048 1.00 96.31 83 LYS A O 1
ATOM 725 N N . GLN A 1 84 ? 4.708 -0.192 -4.140 1.00 96.31 84 GLN A N 1
ATOM 726 C CA . GLN A 1 84 ? 5.393 1.056 -3.786 1.00 96.31 84 GLN A CA 1
ATOM 727 C C . GLN A 1 84 ? 4.417 2.215 -3.582 1.00 96.31 84 GLN A C 1
ATOM 729 O O . GLN A 1 84 ? 4.587 2.991 -2.641 1.00 96.31 84 GLN A O 1
ATOM 734 N N . LYS A 1 85 ? 3.376 2.300 -4.414 1.00 95.19 85 LYS A N 1
ATOM 735 C CA . LYS A 1 85 ? 2.283 3.263 -4.258 1.00 95.19 85 LYS A CA 1
ATOM 736 C C . LYS A 1 85 ? 1.630 3.129 -2.881 1.00 95.19 85 LYS A C 1
ATOM 738 O O . LYS A 1 85 ? 1.558 4.122 -2.167 1.00 95.19 85 LYS A O 1
ATOM 743 N N . ASP A 1 86 ? 1.278 1.916 -2.460 1.00 94.25 86 ASP A N 1
ATOM 744 C CA . ASP A 1 86 ? 0.667 1.662 -1.147 1.00 94.25 86 ASP A CA 1
ATOM 745 C C . ASP A 1 86 ? 1.563 2.112 0.014 1.00 94.25 86 ASP A C 1
ATOM 747 O O . ASP A 1 86 ? 1.092 2.719 0.979 1.00 94.25 86 ASP A O 1
ATOM 751 N N . ARG A 1 87 ? 2.877 1.863 -0.081 1.00 95.06 87 ARG A N 1
ATOM 752 C CA . ARG A 1 87 ? 3.853 2.326 0.920 1.00 95.06 87 ARG A CA 1
ATOM 753 C C . ARG A 1 87 ? 3.882 3.848 0.999 1.00 95.06 87 ARG A C 1
ATOM 755 O O . ARG A 1 87 ? 3.817 4.397 2.094 1.00 95.06 87 ARG A O 1
ATOM 762 N N . LEU A 1 88 ? 3.945 4.530 -0.144 1.00 95.06 88 LEU A N 1
ATOM 763 C CA . LEU A 1 88 ? 3.972 5.991 -0.204 1.00 95.06 88 LEU A CA 1
ATOM 764 C C . LEU A 1 88 ? 2.665 6.614 0.298 1.00 95.06 88 LEU A C 1
ATOM 766 O O . LEU A 1 88 ? 2.726 7.549 1.091 1.00 95.06 88 LEU A O 1
ATOM 770 N N . SER A 1 89 ? 1.510 6.067 -0.085 1.00 92.25 89 SER A N 1
ATOM 771 C CA . SER A 1 89 ? 0.197 6.516 0.396 1.00 92.25 89 SER A CA 1
ATOM 772 C C . SER A 1 89 ? -0.006 6.248 1.890 1.00 92.25 89 SER A C 1
ATOM 774 O O . SER A 1 89 ? -0.673 7.024 2.564 1.00 92.25 89 SER A O 1
ATOM 776 N N . THR A 1 90 ? 0.606 5.195 2.442 1.00 89.62 90 THR A N 1
ATOM 777 C CA . THR A 1 90 ? 0.608 4.952 3.897 1.00 89.62 90 THR A CA 1
ATOM 778 C C . THR A 1 90 ? 1.428 6.007 4.647 1.00 89.62 90 THR A C 1
ATOM 780 O O . THR A 1 90 ? 1.074 6.389 5.759 1.00 89.62 90 THR A O 1
ATOM 783 N N . LEU A 1 91 ? 2.535 6.469 4.058 1.00 89.81 91 LEU A N 1
ATOM 784 C CA . LEU A 1 91 ? 3.430 7.461 4.664 1.00 89.81 91 LEU A CA 1
ATOM 785 C C . LEU A 1 91 ? 2.921 8.896 4.520 1.00 89.81 91 LEU A C 1
ATOM 787 O O . LEU A 1 91 ? 3.146 9.720 5.404 1.00 89.81 91 LEU A O 1
ATOM 791 N N . ASN A 1 92 ? 2.275 9.198 3.398 1.00 89.50 92 ASN A N 1
ATOM 792 C CA . ASN A 1 92 ? 1.688 10.493 3.105 1.00 89.50 92 ASN A CA 1
ATOM 793 C C . AS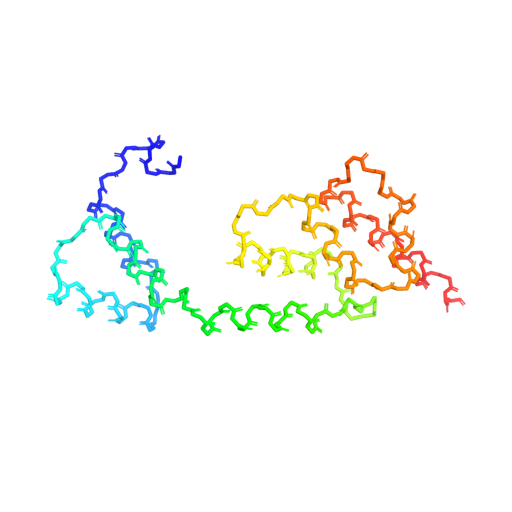N A 1 92 ? 0.388 10.285 2.308 1.00 89.50 92 ASN A C 1
ATOM 795 O O . ASN A 1 92 ? 0.458 10.134 1.088 1.00 89.50 92 ASN A O 1
ATOM 799 N N . PRO A 1 93 ? -0.781 10.264 2.971 1.00 88.00 93 PRO A N 1
ATOM 800 C CA . PRO A 1 93 ? -2.069 10.044 2.311 1.00 88.00 93 PRO A CA 1
ATOM 801 C C . PRO A 1 93 ? -2.409 11.078 1.231 1.00 88.00 93 PRO A C 1
ATOM 803 O O . PRO A 1 93 ? -3.074 10.734 0.258 1.00 88.00 93 PRO A O 1
ATOM 806 N N . ASP A 1 94 ? -1.896 12.304 1.361 1.00 90.25 94 ASP A N 1
ATOM 807 C CA . ASP A 1 94 ? -2.196 13.430 0.467 1.00 90.25 94 ASP A CA 1
ATOM 808 C C . ASP A 1 94 ? -1.171 13.579 -0.675 1.00 90.25 94 ASP A C 1
ATOM 810 O O . ASP A 1 94 ? -1.131 14.588 -1.384 1.00 90.25 94 ASP A O 1
ATOM 814 N N . ILE A 1 95 ? -0.294 12.586 -0.864 1.00 92.38 95 ILE A N 1
ATOM 815 C CA . ILE A 1 95 ? 0.706 12.602 -1.933 1.00 92.38 95 ILE A CA 1
ATOM 816 C C . ILE A 1 95 ? 0.040 12.521 -3.317 1.00 92.38 95 ILE A C 1
ATOM 818 O O . ILE A 1 95 ? -0.749 11.622 -3.606 1.00 92.38 95 ILE A O 1
ATOM 822 N N . SER A 1 96 ? 0.396 13.447 -4.212 1.00 91.06 96 SER A N 1
ATOM 823 C CA . SER A 1 96 ? -0.152 13.469 -5.571 1.00 91.06 96 SER A CA 1
ATOM 824 C C . SER A 1 96 ? 0.330 12.280 -6.407 1.00 91.06 96 SER A C 1
ATOM 826 O O . SER A 1 96 ? 1.454 11.799 -6.242 1.00 91.06 96 SER A O 1
ATOM 828 N N . ALA A 1 97 ? -0.488 11.841 -7.369 1.00 89.12 97 ALA A N 1
ATOM 829 C CA . ALA A 1 97 ? -0.127 10.761 -8.291 1.00 89.12 97 ALA A CA 1
ATOM 830 C C . ALA A 1 97 ? 1.187 11.050 -9.041 1.00 89.12 97 ALA A C 1
ATOM 832 O O . ALA A 1 97 ? 2.048 10.178 -9.138 1.00 89.12 97 ALA A O 1
ATOM 833 N N . THR A 1 98 ? 1.396 12.296 -9.477 1.00 88.12 98 THR A N 1
ATOM 834 C CA . THR A 1 98 ? 2.650 12.738 -10.104 1.00 88.12 98 THR A CA 1
ATOM 835 C C . THR A 1 98 ? 3.850 12.536 -9.180 1.00 88.12 98 THR A C 1
ATOM 837 O O . THR A 1 98 ? 4.869 11.985 -9.594 1.00 88.12 98 THR A O 1
ATOM 840 N N . MET A 1 99 ? 3.729 12.913 -7.902 1.00 90.38 99 MET A N 1
ATOM 841 C CA . MET A 1 99 ? 4.807 12.744 -6.926 1.00 90.38 99 MET A CA 1
ATOM 842 C C . MET A 1 99 ? 5.075 11.264 -6.619 1.00 90.38 99 MET A C 1
ATOM 844 O O . MET A 1 99 ? 6.233 10.873 -6.461 1.00 90.38 99 MET A O 1
ATOM 848 N N . ILE A 1 100 ? 4.033 10.425 -6.571 1.00 92.88 100 ILE A N 1
ATOM 849 C CA . ILE A 1 100 ? 4.179 8.966 -6.458 1.00 92.88 100 ILE A CA 1
ATOM 850 C C . ILE A 1 100 ? 4.993 8.434 -7.641 1.00 92.88 100 ILE A C 1
ATOM 852 O O . ILE A 1 100 ? 6.019 7.787 -7.425 1.00 92.88 100 ILE A O 1
ATOM 856 N N . ASN A 1 101 ? 4.581 8.754 -8.871 1.00 90.69 101 ASN A N 1
ATOM 857 C CA . ASN A 1 101 ? 5.250 8.306 -10.092 1.00 90.69 101 ASN A CA 1
ATOM 858 C C . ASN A 1 101 ? 6.726 8.737 -10.096 1.00 90.69 101 ASN A C 1
ATOM 860 O O . ASN A 1 101 ? 7.604 7.905 -10.307 1.00 90.69 101 ASN A O 1
ATOM 864 N N . MET A 1 102 ? 7.026 9.998 -9.756 1.00 88.69 102 MET A N 1
ATOM 865 C CA . MET A 1 102 ? 8.402 10.505 -9.654 1.00 88.69 102 MET A CA 1
ATOM 866 C C . MET A 1 102 ? 9.244 9.760 -8.611 1.00 88.69 102 MET A C 1
ATOM 868 O O . MET A 1 102 ? 10.406 9.431 -8.863 1.00 88.69 102 MET A O 1
ATOM 872 N N . LYS A 1 103 ? 8.689 9.492 -7.423 1.00 92.62 103 LYS A N 1
ATOM 873 C CA . LYS A 1 103 ? 9.407 8.763 -6.368 1.00 92.62 103 LYS A CA 1
ATOM 874 C C . LYS A 1 103 ? 9.683 7.315 -6.766 1.00 92.62 103 LYS A C 1
ATOM 876 O O . LYS A 1 103 ? 10.777 6.822 -6.504 1.00 92.62 103 LYS A O 1
ATOM 881 N N . ILE A 1 104 ? 8.724 6.652 -7.409 1.00 93.31 104 ILE A N 1
ATOM 882 C CA . ILE A 1 104 ? 8.875 5.276 -7.899 1.00 93.31 104 ILE A CA 1
ATOM 883 C C . ILE A 1 104 ? 9.875 5.213 -9.061 1.00 93.31 104 ILE A C 1
ATOM 885 O O . ILE A 1 104 ? 10.714 4.315 -9.111 1.00 93.31 104 ILE A O 1
ATOM 889 N N . LEU A 1 105 ? 9.857 6.196 -9.957 1.00 90.12 105 LEU A N 1
ATOM 890 C CA . LEU A 1 105 ? 10.788 6.300 -11.077 1.00 90.12 105 LEU A CA 1
ATOM 891 C C . LEU A 1 105 ? 12.253 6.333 -10.619 1.00 90.12 105 LEU A C 1
ATOM 893 O O . LEU A 1 105 ? 13.085 5.595 -11.144 1.00 90.12 105 LEU A O 1
ATOM 897 N N . ARG A 1 106 ? 12.557 7.073 -9.545 1.00 90.00 106 ARG A N 1
ATOM 898 C CA . ARG A 1 106 ? 13.903 7.088 -8.938 1.00 90.00 106 ARG A CA 1
ATOM 899 C C . ARG A 1 106 ? 14.373 5.712 -8.454 1.00 90.00 106 ARG A C 1
ATOM 901 O O . ARG A 1 106 ? 15.574 5.486 -8.351 1.00 90.00 106 ARG A O 1
ATOM 908 N N . LYS A 1 107 ? 13.448 4.793 -8.165 1.00 92.81 107 LYS A N 1
ATOM 909 C CA . LYS A 1 107 ? 13.743 3.412 -7.757 1.00 92.81 107 LYS A CA 1
ATOM 910 C C . LYS A 1 107 ? 13.946 2.457 -8.944 1.00 92.81 107 LYS A C 1
ATOM 912 O O . LYS A 1 107 ? 14.376 1.327 -8.728 1.00 92.81 107 LYS A O 1
ATOM 917 N N . CYS A 1 108 ? 13.680 2.897 -10.177 1.00 86.88 108 CYS A N 1
ATOM 918 C CA . CYS A 1 108 ? 13.937 2.139 -11.407 1.00 86.88 108 CYS A CA 1
ATOM 919 C C . CYS A 1 108 ? 15.405 2.213 -11.857 1.00 86.88 108 CYS A C 1
ATOM 921 O O . CYS A 1 108 ? 15.930 1.237 -12.386 1.00 86.88 108 CYS A O 1
ATOM 923 N N . GLY A 1 109 ? 16.068 3.347 -11.597 1.00 79.25 109 GLY A N 1
ATOM 924 C CA . GLY A 1 109 ? 17.501 3.554 -11.821 1.00 79.25 109 GLY A CA 1
ATOM 925 C C . GLY A 1 109 ? 17.948 3.627 -13.292 1.00 79.25 109 GLY A C 1
ATOM 926 O O . GLY A 1 109 ? 17.307 3.105 -14.204 1.00 79.25 109 GLY A O 1
ATOM 927 N N . GLY A 1 110 ? 19.099 4.277 -13.509 1.00 75.56 110 GLY A N 1
ATOM 928 C CA . GLY A 1 110 ? 19.900 4.225 -14.740 1.00 75.56 110 GLY A CA 1
ATOM 929 C C . GLY A 1 110 ? 19.124 4.361 -16.057 1.00 75.56 110 GLY A C 1
ATOM 930 O O . GLY A 1 110 ? 18.428 5.344 -16.299 1.00 75.56 110 GLY A O 1
ATOM 931 N N . VAL A 1 111 ? 19.277 3.357 -16.926 1.00 72.38 111 VAL A N 1
ATOM 932 C CA . VAL A 1 111 ? 18.696 3.314 -18.281 1.00 72.38 111 VAL A CA 1
ATOM 933 C C . VAL A 1 111 ? 17.166 3.254 -18.251 1.00 72.38 111 VAL A C 1
ATOM 935 O O . VAL A 1 111 ? 16.516 3.803 -19.139 1.00 72.38 111 VAL A O 1
ATOM 938 N N . LEU A 1 112 ? 16.584 2.617 -17.230 1.00 76.19 112 LEU A N 1
ATOM 939 C CA . LEU A 1 112 ? 15.136 2.462 -17.122 1.00 76.19 112 LEU A CA 1
ATOM 940 C C . LEU A 1 112 ? 14.462 3.793 -16.764 1.00 76.19 112 LEU A C 1
ATOM 942 O O . LEU A 1 112 ? 13.444 4.126 -17.360 1.00 76.19 112 LEU A O 1
ATOM 946 N N . ASP A 1 113 ? 15.069 4.590 -15.879 1.00 81.88 113 ASP A N 1
ATOM 947 C CA . ASP A 1 113 ? 14.612 5.954 -15.569 1.00 81.88 113 ASP A CA 1
ATOM 948 C C . ASP A 1 113 ? 14.534 6.825 -16.836 1.00 81.88 113 ASP A C 1
ATOM 950 O O . ASP A 1 113 ? 13.481 7.385 -17.146 1.00 81.88 113 ASP A O 1
ATOM 954 N N . HIS A 1 114 ? 15.610 6.858 -17.630 1.00 81.00 114 HIS A N 1
ATOM 955 C CA . HIS A 1 114 ? 15.639 7.605 -18.890 1.00 81.00 114 HIS A CA 1
ATOM 956 C C . HIS A 1 114 ? 14.636 7.078 -19.924 1.00 81.00 114 HIS A C 1
ATOM 958 O O . HIS A 1 114 ? 13.963 7.865 -20.591 1.00 81.00 114 HIS A O 1
ATOM 964 N N . ALA A 1 115 ? 14.517 5.757 -20.059 1.00 81.31 115 ALA A N 1
ATOM 965 C CA . ALA A 1 115 ? 13.623 5.134 -21.029 1.00 81.31 115 ALA A CA 1
ATOM 966 C C . ALA A 1 115 ? 12.136 5.316 -20.680 1.00 81.31 115 ALA A C 1
ATOM 968 O O . ALA A 1 115 ? 11.308 5.380 -21.591 1.00 81.31 115 ALA A O 1
ATOM 969 N N . ILE A 1 116 ? 11.791 5.399 -19.392 1.00 82.62 116 ILE A N 1
ATOM 970 C CA . ILE A 1 116 ? 10.427 5.715 -18.953 1.00 82.62 116 ILE A CA 1
ATOM 971 C C . ILE A 1 116 ? 10.144 7.201 -19.184 1.00 82.62 116 ILE A C 1
ATOM 973 O O . ILE A 1 116 ? 9.115 7.527 -19.767 1.00 82.62 116 ILE A O 1
ATOM 977 N N . LYS A 1 117 ? 11.067 8.104 -18.819 1.00 81.94 117 LYS A N 1
ATOM 978 C CA . LYS A 1 117 ? 10.909 9.556 -19.048 1.00 81.94 117 LYS A CA 1
ATOM 979 C C . LYS A 1 117 ? 10.679 9.915 -20.512 1.00 81.94 117 LYS A C 1
ATOM 981 O O . LYS A 1 117 ? 9.927 10.835 -20.795 1.00 81.94 117 LYS A O 1
ATOM 986 N N . SER A 1 118 ? 11.297 9.193 -21.447 1.00 81.06 118 SER A N 1
ATOM 987 C CA . SER A 1 118 ? 11.084 9.444 -22.877 1.00 81.06 118 SER A CA 1
ATOM 988 C C . SER A 1 118 ? 9.716 8.988 -23.398 1.00 81.06 118 SER A C 1
ATOM 990 O O . SER A 1 118 ? 9.318 9.411 -24.479 1.00 81.06 118 SER A O 1
ATOM 992 N N . ARG A 1 119 ? 8.996 8.137 -22.654 1.00 79.44 119 ARG A N 1
ATOM 993 C CA . ARG A 1 119 ? 7.670 7.603 -23.020 1.00 79.44 119 ARG A CA 1
ATOM 994 C C . ARG A 1 119 ? 6.526 8.237 -22.225 1.00 79.44 119 ARG A C 1
ATOM 996 O O . ARG A 1 119 ? 5.417 8.327 -22.733 1.00 79.44 119 ARG A O 1
ATOM 1003 N N . CYS A 1 120 ? 6.804 8.683 -21.004 1.00 81.00 120 CYS A N 1
ATOM 1004 C CA . CYS A 1 120 ? 5.882 9.392 -20.123 1.00 81.00 120 CYS A CA 1
ATOM 1005 C C . CYS A 1 120 ? 6.070 10.910 -20.263 1.00 81.00 120 CYS A C 1
ATOM 1007 O O . CYS A 1 120 ? 6.918 11.487 -19.581 1.00 81.00 120 CYS A O 1
ATOM 1009 N N . VAL A 1 121 ? 5.271 11.570 -21.104 1.00 74.69 121 VAL A N 1
ATOM 1010 C CA . VAL A 1 121 ? 5.200 13.043 -21.116 1.00 74.69 121 VAL A CA 1
ATOM 1011 C C . VAL A 1 121 ? 4.323 13.499 -19.950 1.00 74.69 121 VAL A C 1
ATOM 1013 O O . VAL A 1 121 ? 3.268 12.920 -19.704 1.00 74.69 121 VAL A O 1
ATOM 1016 N N . GLU A 1 122 ? 4.760 14.508 -19.195 1.00 72.38 122 GLU A N 1
ATOM 1017 C CA . GLU A 1 122 ? 3.973 15.008 -18.068 1.00 72.38 122 GLU A CA 1
ATOM 1018 C C . GLU A 1 122 ? 2.701 15.745 -18.535 1.00 72.38 122 GLU A C 1
ATOM 1020 O O . GLU A 1 122 ? 2.780 16.555 -19.461 1.00 72.38 122 GLU A O 1
ATOM 1025 N N . PRO A 1 123 ? 1.544 15.522 -17.878 1.00 68.94 123 PRO A N 1
ATOM 1026 C CA . PRO A 1 123 ? 1.329 14.604 -16.755 1.00 68.94 123 PRO A CA 1
ATOM 1027 C C . PRO A 1 123 ? 1.204 13.136 -17.209 1.00 68.94 123 PRO A C 1
ATOM 1029 O O . PRO A 1 123 ? 0.283 12.789 -17.941 1.00 68.94 123 PRO A O 1
ATOM 1032 N N . CYS A 1 124 ? 2.086 12.254 -16.716 1.00 78.44 124 CYS A N 1
ATOM 1033 C CA . CYS A 1 124 ? 1.999 10.818 -17.001 1.00 78.44 124 CYS A CA 1
ATOM 1034 C C . CYS A 1 124 ? 1.064 10.145 -15.995 1.00 78.44 124 CYS A C 1
ATOM 1036 O O . CYS A 1 124 ? 1.288 10.245 -14.780 1.00 78.44 124 CYS A O 1
ATOM 1038 N N . SER A 1 125 ? 0.032 9.452 -16.480 1.00 87.06 125 SER A N 1
ATOM 1039 C CA . SER A 1 125 ? -0.857 8.687 -15.608 1.00 87.06 125 SER A CA 1
ATOM 1040 C C . SER A 1 125 ? -0.125 7.488 -14.986 1.00 87.06 125 SER A C 1
ATOM 1042 O O . SER A 1 125 ? 0.953 7.080 -15.421 1.00 87.06 125 SER A O 1
ATOM 1044 N N . THR A 1 126 ? -0.691 6.911 -13.922 1.00 87.94 126 THR A N 1
ATOM 1045 C CA . THR A 1 126 ? -0.164 5.661 -13.347 1.00 87.94 126 THR A CA 1
ATOM 1046 C C . THR A 1 126 ? -0.177 4.520 -14.370 1.00 87.94 126 THR A C 1
ATOM 1048 O O . THR A 1 126 ? 0.756 3.723 -14.398 1.00 87.94 126 THR A O 1
ATOM 1051 N N . GLU A 1 127 ? -1.206 4.450 -15.213 1.00 88.94 127 GLU A N 1
ATOM 1052 C CA . GLU A 1 127 ? -1.351 3.407 -16.232 1.00 88.94 127 GLU A CA 1
ATOM 1053 C C . GLU A 1 127 ? -0.297 3.561 -17.326 1.00 88.94 127 GLU A C 1
ATOM 1055 O O . GLU A 1 127 ? 0.422 2.607 -17.614 1.00 88.94 127 GLU A O 1
ATOM 1060 N N . ASP A 1 128 ? -0.118 4.776 -17.846 1.00 87.94 128 ASP A N 1
ATOM 1061 C CA . ASP A 1 128 ? 0.908 5.078 -18.850 1.00 87.94 128 ASP A CA 1
ATOM 1062 C C . ASP A 1 128 ? 2.313 4.748 -18.335 1.00 87.94 128 ASP A C 1
ATOM 1064 O O . ASP A 1 128 ? 3.136 4.187 -19.061 1.00 87.94 128 ASP A O 1
ATOM 1068 N N . PHE A 1 129 ? 2.578 5.028 -17.055 1.00 88.56 129 PHE A N 1
ATOM 1069 C CA . PHE A 1 129 ? 3.846 4.700 -16.413 1.00 88.56 129 PHE A CA 1
ATOM 1070 C C . PHE A 1 129 ? 4.099 3.190 -16.363 1.00 88.56 129 PHE A C 1
ATOM 1072 O O . PHE A 1 129 ? 5.187 2.726 -16.714 1.00 88.56 129 PHE A O 1
ATOM 1079 N N . ILE A 1 130 ? 3.103 2.415 -15.931 1.00 90.62 130 ILE A N 1
ATOM 1080 C CA . ILE A 1 130 ? 3.212 0.956 -15.832 1.00 90.62 130 ILE A CA 1
ATOM 1081 C C . ILE A 1 130 ? 3.355 0.341 -17.227 1.00 90.62 130 ILE A C 1
ATOM 1083 O O . ILE A 1 130 ? 4.256 -0.473 -17.433 1.00 90.62 130 ILE A O 1
ATOM 1087 N N . ASN A 1 131 ? 2.547 0.787 -18.190 1.00 90.56 131 ASN A N 1
ATOM 1088 C CA . ASN A 1 131 ? 2.623 0.344 -19.580 1.00 90.56 131 ASN A CA 1
ATOM 1089 C C . ASN A 1 131 ? 4.015 0.619 -20.164 1.00 90.56 131 ASN A C 1
ATOM 1091 O O . ASN A 1 131 ? 4.624 -0.267 -20.757 1.00 90.56 131 ASN A O 1
ATOM 1095 N N . ALA A 1 132 ? 4.578 1.810 -19.923 1.00 89.12 132 ALA A N 1
ATOM 1096 C CA . ALA A 1 132 ? 5.932 2.142 -20.356 1.00 89.12 132 ALA A CA 1
ATOM 1097 C C . ALA A 1 132 ? 6.988 1.205 -19.742 1.00 89.12 132 ALA A C 1
ATOM 1099 O O . ALA A 1 132 ? 7.892 0.757 -20.453 1.00 89.12 132 ALA A O 1
ATOM 1100 N N . MET A 1 133 ? 6.881 0.876 -18.448 1.00 89.56 133 MET A N 1
ATOM 1101 C CA . MET A 1 133 ? 7.776 -0.092 -17.803 1.00 89.56 133 MET A CA 1
ATOM 1102 C C . MET A 1 133 ? 7.692 -1.479 -18.452 1.00 89.56 133 MET A C 1
ATOM 1104 O O . MET A 1 133 ? 8.727 -2.085 -18.739 1.00 89.56 133 MET A O 1
ATOM 1108 N N . GLU A 1 134 ? 6.479 -1.985 -18.679 1.00 90.50 134 GLU A N 1
ATOM 1109 C CA . GLU A 1 134 ? 6.244 -3.306 -19.275 1.00 90.50 134 GLU A CA 1
ATOM 1110 C C . GLU A 1 134 ? 6.794 -3.390 -20.700 1.00 90.50 134 GLU A C 1
ATOM 1112 O O . GLU A 1 134 ? 7.514 -4.338 -21.038 1.00 90.50 134 GLU A O 1
ATOM 1117 N N . ASP A 1 135 ? 6.551 -2.355 -21.499 1.00 88.50 135 ASP A N 1
ATOM 1118 C CA . ASP A 1 135 ? 7.052 -2.229 -22.863 1.00 88.50 135 ASP A CA 1
ATOM 1119 C C . ASP A 1 135 ? 8.583 -2.261 -22.920 1.00 88.50 135 ASP A C 1
ATOM 1121 O O . ASP A 1 135 ? 9.173 -2.997 -23.718 1.00 88.50 135 ASP A O 1
ATOM 1125 N N . ILE A 1 136 ? 9.251 -1.478 -22.066 1.00 86.25 136 ILE A N 1
ATOM 1126 C CA . ILE A 1 136 ? 10.718 -1.404 -22.037 1.00 86.25 136 ILE A CA 1
ATOM 1127 C C . ILE A 1 136 ? 11.315 -2.754 -21.650 1.00 86.25 136 ILE A C 1
ATOM 1129 O O . ILE A 1 136 ? 12.268 -3.211 -22.288 1.00 86.25 136 ILE A O 1
ATOM 1133 N N . ILE A 1 137 ? 10.765 -3.412 -20.630 1.00 84.81 137 ILE A N 1
ATOM 1134 C CA . ILE A 1 137 ? 11.274 -4.704 -20.159 1.00 84.81 137 ILE A CA 1
ATOM 1135 C C . ILE A 1 137 ? 11.081 -5.775 -21.230 1.00 84.81 137 ILE A C 1
ATOM 1137 O O . ILE A 1 137 ? 12.006 -6.545 -21.492 1.00 84.81 137 ILE A O 1
ATOM 1141 N N . THR A 1 138 ? 9.920 -5.798 -21.886 1.00 84.81 138 THR A N 1
ATOM 1142 C CA . THR A 1 138 ? 9.613 -6.771 -22.941 1.00 84.81 138 THR A CA 1
ATOM 1143 C C . THR A 1 138 ? 10.562 -6.605 -24.126 1.00 84.81 138 THR A C 1
ATOM 1145 O O . THR A 1 138 ? 11.207 -7.569 -24.539 1.00 84.81 138 THR A O 1
ATOM 1148 N N . ARG A 1 139 ? 10.750 -5.372 -24.616 1.00 79.94 139 ARG A N 1
ATOM 1149 C CA . ARG A 1 139 ? 11.680 -5.077 -25.722 1.00 79.94 139 ARG A CA 1
ATOM 1150 C C . ARG A 1 139 ? 13.136 -5.386 -25.365 1.00 79.94 139 ARG A C 1
ATOM 1152 O O . ARG A 1 139 ? 13.860 -5.936 -26.187 1.00 79.94 139 ARG A O 1
ATOM 1159 N N . THR A 1 140 ? 13.556 -5.095 -24.134 1.00 75.12 140 THR A N 1
ATOM 1160 C CA . THR A 1 140 ? 14.927 -5.375 -23.670 1.00 75.12 140 THR A CA 1
ATOM 1161 C C . THR A 1 140 ? 15.197 -6.877 -23.535 1.00 75.12 140 THR A C 1
ATOM 1163 O O . THR A 1 140 ? 16.320 -7.317 -23.761 1.00 75.12 140 THR A O 1
ATOM 1166 N N . ARG A 1 141 ? 14.187 -7.686 -23.188 1.00 68.44 141 ARG A N 1
ATOM 1167 C CA . ARG A 1 141 ? 14.309 -9.153 -23.146 1.00 68.44 141 ARG A CA 1
ATOM 1168 C C . ARG A 1 141 ? 14.381 -9.771 -24.544 1.00 68.44 141 ARG A C 1
ATOM 1170 O O . ARG A 1 141 ? 15.175 -10.679 -24.741 1.00 68.44 141 ARG A O 1
ATOM 1177 N N . MET A 1 142 ? 13.610 -9.254 -25.504 1.00 57.53 142 MET A N 1
ATOM 1178 C CA . MET A 1 142 ? 13.633 -9.734 -26.895 1.00 57.53 142 MET A CA 1
ATOM 1179 C C . MET A 1 142 ? 14.956 -9.445 -27.622 1.00 57.53 142 MET A C 1
ATOM 1181 O O . MET A 1 142 ? 15.314 -10.174 -28.533 1.00 57.53 142 MET A O 1
ATOM 1185 N N . GLY A 1 143 ? 15.705 -8.412 -27.223 1.00 55.09 143 GLY A N 1
ATOM 1186 C CA . GLY A 1 143 ? 17.026 -8.110 -27.797 1.00 55.09 143 GLY A CA 1
ATOM 1187 C C . GLY A 1 143 ? 18.197 -8.919 -27.218 1.00 55.09 143 GLY A C 1
ATOM 1188 O O . GLY A 1 143 ? 19.338 -8.642 -27.572 1.00 55.09 143 GLY A O 1
ATOM 1189 N N . LYS A 1 144 ? 17.942 -9.851 -26.285 1.00 55.75 144 LYS A N 1
ATOM 1190 C CA . LYS A 1 144 ? 18.963 -10.707 -25.642 1.00 55.75 144 LYS A CA 1
ATOM 1191 C C . LYS A 1 144 ? 18.996 -12.150 -26.182 1.00 55.75 144 LYS A C 1
ATOM 1193 O O . LYS A 1 144 ? 19.785 -12.947 -25.678 1.00 55.75 144 LYS A O 1
ATOM 1198 N N . THR A 1 145 ? 18.139 -12.481 -27.146 1.00 41.44 145 THR A N 1
ATOM 1199 C CA . THR A 1 145 ? 18.174 -13.720 -27.950 1.00 41.44 145 THR A CA 1
ATOM 1200 C C . THR A 1 145 ? 18.933 -13.488 -29.240 1.00 41.44 145 THR A C 1
ATOM 1202 O O . THR A 1 145 ? 19.717 -14.384 -29.609 1.00 41.44 145 THR A O 1
#

Nearest PDB structures (foldseek):
  7r24-assembly1_A  TM=5.553E-01  e=1.954E-03  Rattus norvegicus
  7r23-assembly1_A  TM=5.604E-01  e=7.642E-03  Homo sapiens
  8rb3-assembly1_A  TM=6.604E-01  e=2.130E-01  Mus musculus

Foldseek 3Di:
DVCVVPVDFQVVVLVCQCVVDDDPSNVVSVVCCVPPPDDGPVVVVVVVCPVQVDPVLLVVLVVVLVPQADDLVPDQLVVSLVSNVVSVCSNPVPDDQQNSLVSVLVSPDDPLSVQLPVQADPVRGPVSSSVSSVVVSVVVVVVVD

Solvent-accessible surface area (backbone atoms only — not comp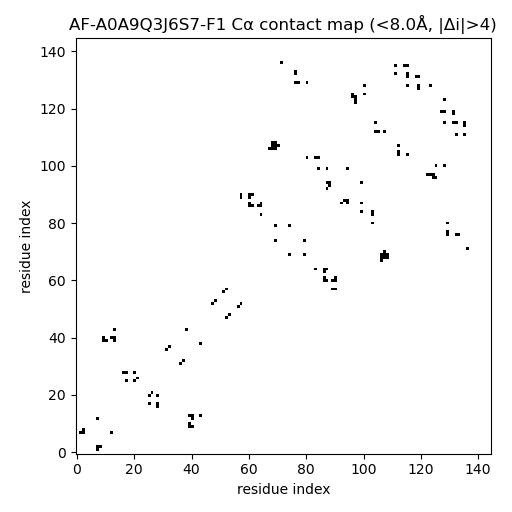arable to full-atom values): 8422 Å² total; per-residue (Å²): 100,80,49,76,77,61,70,56,55,43,68,58,58,57,54,45,47,65,74,71,33,55,75,70,53,33,55,50,51,52,54,48,41,72,75,67,48,87,74,52,49,70,58,52,52,51,51,51,40,61,74,60,68,31,72,67,48,50,52,51,38,50,53,56,52,73,70,49,62,61,43,85,90,81,52,54,53,64,66,51,48,53,56,48,48,53,39,49,40,72,73,38,75,85,63,48,70,62,58,48,52,54,58,53,39,68,31,45,38,75,71,54,35,55,58,36,55,78,68,41,62,87,88,51,50,75,64,56,48,38,51,41,48,47,52,53,49,52,55,58,56,66,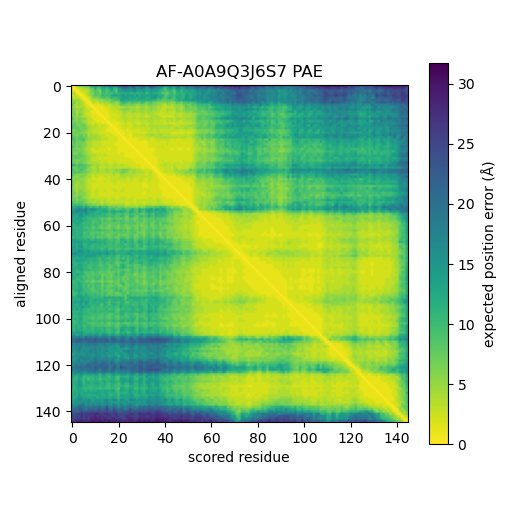72,73,114

Secondary structure (DSSP, 8-state):
-HHHHHT--HHHHHHHHHHH--HHHHHHHHHHHHHH-S--HHHHHHHHHHHHSSHHHHHHHHHHHHT----TTT--HHHHHHHHHHHHHHH-TT--HHHHHHHHHTTT-HHHHHHHHTT-PSSPPHHHHHHHHHHHHHHHHHTT-

Sequence (145 aa):
MLQEDFNIPDEIIVGKLHSLFTRTAKKWYYKMRIYHGKNDWSWWKSEVITKWANNSLRFKMENAFESAIFNSEKDKPLTWFFKQKDRLSTLNPDISATMINMKILRKCGGVLDHAIKSRCVEPCSTEDFINAMEDIITRTRMGKT

Mean predicted aligned error: 8.48 Å

Radius of gyration: 20.65 Å; Cα contacts (8 Å, |Δi|>4): 86; chains: 1; bounding box: 46×29×57 Å

pLDDT: mean 86.13, std 9.19, range [41.44, 96.31]

Organism: NCBI:txid1389203